Protein AF-A0A7S2LPV5-F1 (afdb_monomer_lite)

Organism: NCBI:txid267567

Sequence (166 aa):
QSAIDSLPSLLTTPEGIFQAAAIALFASGSLLISWLNSPDDYSQTPYEPGPNTYDPTAADEFYASRPFMVLKRILRLASLTAVFNTGLIFDWLILGKLFRDEEYTALRRNEPQRAKESLILCQQLGPTFIKLGQALSIRTDLLPEIYALQLRALQDAVPPFDSTEA

InterPro domains:
  IPR050154 UbiB protein kinase [PTHR10566] (49-166)

Secondary structure (DSSP, 8-state):
-TTTTTHHHHTTSHHHHHHHHHHHHHHHHHHHHHHHHSPP--SS-SS-SSTT---HHHHHHHHHT-HHHHHHHHHHHHHHHHHHHHHHHIIIIIIIITTT-TT-HHHHHHHHHHHHHHHHHHHHH-HHHHHHHHHHTT-TTTS-HHHHHHHHTTTS--PPPPGGG-

Structure (mmCIF, N/CA/C/O backbone):
data_AF-A0A7S2LPV5-F1
#
_entry.id   AF-A0A7S2LPV5-F1
#
loop_
_atom_site.group_PDB
_atom_site.id
_atom_site.type_symbol
_atom_site.label_atom_id
_atom_site.label_alt_id
_atom_site.label_comp_id
_atom_site.label_asym_id
_atom_site.label_entity_id
_atom_site.label_seq_id
_atom_site.pdbx_PDB_ins_code
_atom_site.Cartn_x
_atom_site.Cartn_y
_atom_site.Cartn_z
_atom_site.occupancy
_atom_site.B_iso_or_equiv
_atom_site.auth_seq_id
_atom_site.auth_comp_id
_atom_site.auth_asym_id
_atom_site.auth_atom_id
_atom_site.pdbx_PDB_model_num
ATOM 1 N N . GLN A 1 1 ? 23.074 8.717 30.639 1.00 53.19 1 GLN A N 1
ATOM 2 C CA . GLN A 1 1 ? 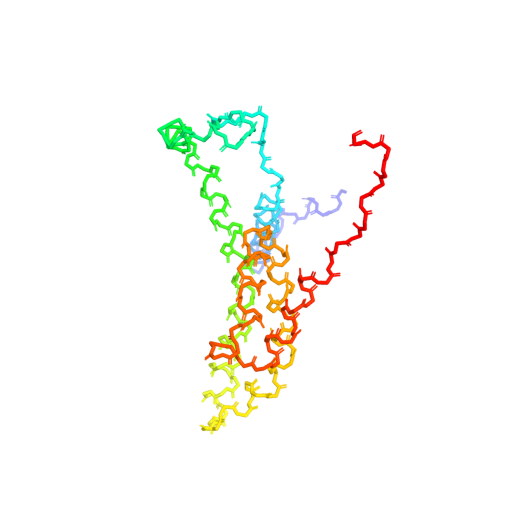23.460 7.849 31.770 1.00 53.19 1 GLN A CA 1
ATOM 3 C C . GLN A 1 1 ? 22.275 7.372 32.619 1.00 53.19 1 GLN A C 1
ATOM 5 O O . GLN A 1 1 ? 22.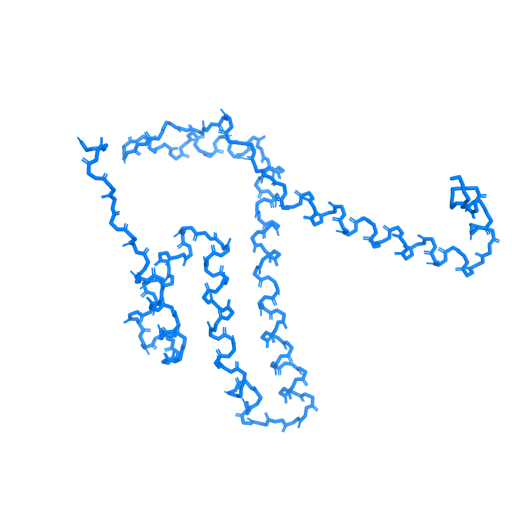149 6.173 32.788 1.00 53.19 1 GLN A O 1
ATOM 10 N N . SER A 1 2 ? 21.355 8.234 33.079 1.00 60.66 2 SER A N 1
ATOM 11 C CA . SER A 1 2 ? 20.341 7.863 34.096 1.00 60.66 2 SER A CA 1
ATOM 12 C C . SER A 1 2 ? 19.280 6.817 33.707 1.00 60.66 2 SER A C 1
ATOM 14 O O . SER A 1 2 ? 18.743 6.166 34.594 1.00 60.66 2 SER A O 1
ATOM 16 N N . ALA A 1 3 ? 18.955 6.646 32.420 1.00 55.78 3 ALA A N 1
ATOM 17 C CA . ALA A 1 3 ? 17.905 5.713 31.984 1.00 55.78 3 ALA A CA 1
ATOM 18 C C . ALA A 1 3 ? 18.382 4.257 31.815 1.00 55.78 3 ALA A C 1
ATOM 20 O O . ALA A 1 3 ? 17.566 3.344 31.806 1.00 55.78 3 ALA A O 1
ATOM 21 N N . ILE A 1 4 ? 19.692 4.038 31.652 1.00 61.31 4 ILE A N 1
ATOM 22 C CA . ILE A 1 4 ? 20.274 2.697 31.465 1.00 61.31 4 ILE A CA 1
ATOM 23 C C . ILE A 1 4 ? 20.592 2.071 32.832 1.00 61.31 4 ILE A C 1
ATOM 25 O O . ILE A 1 4 ? 20.373 0.879 33.028 1.00 61.31 4 ILE A O 1
ATOM 29 N N . ASP A 1 5 ? 21.000 2.892 33.804 1.00 65.31 5 ASP A N 1
ATOM 30 C CA . ASP A 1 5 ? 21.319 2.458 35.172 1.00 65.31 5 ASP A CA 1
ATOM 31 C C . ASP A 1 5 ? 20.078 2.050 35.997 1.00 65.31 5 ASP A C 1
ATOM 33 O O . ASP A 1 5 ? 20.211 1.376 37.016 1.00 65.31 5 ASP A O 1
ATOM 37 N N . SER A 1 6 ? 18.863 2.412 35.562 1.00 61.97 6 SER A N 1
ATOM 38 C CA . SER A 1 6 ? 17.587 2.045 36.205 1.00 61.97 6 SER A CA 1
ATOM 39 C C . SER A 1 6 ? 16.912 0.796 35.617 1.00 61.97 6 SER A C 1
ATOM 41 O O . SER A 1 6 ? 15.922 0.311 36.162 1.00 61.97 6 SER A O 1
ATOM 43 N N . LEU A 1 7 ? 17.443 0.224 34.531 1.00 63.56 7 LEU A N 1
ATOM 44 C CA . LEU A 1 7 ? 16.939 -1.029 33.950 1.00 63.56 7 LEU A CA 1
ATOM 45 C C . LEU A 1 7 ? 17.016 -2.241 34.906 1.00 63.56 7 LEU A C 1
ATOM 47 O O . LEU A 1 7 ? 16.072 -3.034 34.915 1.00 63.56 7 LEU A O 1
ATOM 51 N N . PRO A 1 8 ? 18.066 -2.407 35.742 1.00 67.06 8 PRO A N 1
ATOM 52 C CA . PRO A 1 8 ? 18.155 -3.541 36.662 1.00 67.06 8 PRO A CA 1
ATOM 53 C C . PRO A 1 8 ? 17.086 -3.516 37.761 1.00 67.06 8 PRO A C 1
ATOM 55 O O . PRO A 1 8 ? 16.647 -4.576 38.195 1.00 67.06 8 PRO A O 1
ATOM 58 N N . SER A 1 9 ? 16.640 -2.333 38.204 1.00 67.25 9 SER A N 1
ATOM 59 C CA . SER A 1 9 ? 15.607 -2.191 39.243 1.00 67.25 9 SER A CA 1
ATOM 60 C C . SER A 1 9 ? 14.175 -2.315 38.707 1.00 67.25 9 SER A C 1
ATOM 62 O O . SER A 1 9 ? 13.259 -2.605 39.473 1.00 67.25 9 SER A O 1
ATOM 64 N N . LEU A 1 10 ? 13.968 -2.156 37.396 1.00 65.00 10 LEU A N 1
ATOM 65 C CA . LEU A 1 10 ? 12.692 -2.448 36.733 1.00 65.00 10 LEU A CA 1
ATOM 66 C C . LEU A 1 10 ? 12.393 -3.954 36.716 1.00 65.00 10 LEU A C 1
ATOM 68 O O . LEU A 1 10 ? 11.254 -4.360 36.902 1.00 65.00 10 LEU A O 1
ATOM 72 N N . LEU A 1 11 ? 13.408 -4.803 36.553 1.00 74.56 11 LEU A N 1
ATOM 73 C CA . LEU A 1 11 ? 13.221 -6.255 36.430 1.00 74.56 11 LEU A CA 1
ATOM 74 C C . LEU A 1 11 ? 13.028 -6.982 37.772 1.00 74.56 11 LEU A C 1
ATOM 76 O O . LEU A 1 11 ? 12.753 -8.179 37.780 1.00 74.56 11 LEU A O 1
ATOM 80 N N . THR A 1 12 ? 13.168 -6.286 38.903 1.00 79.81 12 THR A N 1
ATOM 81 C CA . THR A 1 12 ? 13.036 -6.878 40.245 1.00 79.81 12 THR A CA 1
ATOM 82 C C . THR A 1 12 ? 11.634 -6.743 40.838 1.00 79.81 12 THR A C 1
ATOM 84 O O . THR A 1 12 ? 11.314 -7.451 41.792 1.00 79.81 12 THR A O 1
ATOM 87 N N . THR A 1 13 ? 10.781 -5.874 40.284 1.00 88.50 13 THR A N 1
ATOM 88 C CA . THR A 1 13 ? 9.393 -5.687 40.736 1.00 88.50 13 THR A CA 1
ATOM 89 C C . THR A 1 13 ? 8.405 -6.217 39.692 1.00 88.50 13 THR A C 1
ATOM 91 O O . THR A 1 13 ? 8.638 -6.036 38.497 1.00 88.50 13 THR A O 1
ATOM 94 N N . PRO A 1 14 ? 7.276 -6.837 40.093 1.00 81.69 14 PRO A N 1
ATOM 95 C CA . PRO A 1 14 ? 6.273 -7.315 39.140 1.00 81.69 14 PRO A CA 1
ATOM 96 C C . PRO A 1 14 ? 5.766 -6.217 38.193 1.00 81.69 14 PRO A C 1
ATOM 98 O O . PRO A 1 14 ? 5.670 -6.445 36.991 1.00 81.69 14 PRO A O 1
ATOM 101 N N . GLU A 1 15 ? 5.508 -5.008 38.705 1.00 84.44 15 GLU A N 1
ATOM 102 C CA . GLU A 1 15 ? 5.074 -3.860 37.891 1.00 84.44 15 GLU A CA 1
ATOM 103 C C . GLU A 1 15 ? 6.154 -3.394 36.906 1.00 84.44 15 GLU A C 1
ATOM 105 O O . GLU A 1 15 ? 5.849 -3.092 35.750 1.00 84.44 15 GLU A O 1
ATOM 110 N N . GLY A 1 16 ? 7.422 -3.383 37.322 1.00 84.69 16 GLY A N 1
ATOM 111 C CA . GLY A 1 16 ? 8.527 -3.004 36.449 1.00 84.69 16 GLY A CA 1
ATOM 112 C C . GLY A 1 16 ? 8.804 -4.025 35.340 1.00 84.69 16 GLY A C 1
ATOM 113 O O . GLY A 1 16 ? 9.150 -3.629 34.227 1.00 84.69 16 GLY A O 1
ATOM 114 N N . ILE A 1 17 ? 8.554 -5.319 35.581 1.00 84.25 17 ILE A N 1
ATOM 115 C CA . ILE A 1 17 ? 8.608 -6.359 34.540 1.00 84.25 17 ILE A CA 1
ATOM 116 C C . ILE A 1 17 ? 7.541 -6.096 33.468 1.00 84.25 17 ILE A C 1
ATOM 118 O O . ILE A 1 17 ? 7.848 -6.161 32.277 1.00 84.25 17 ILE A O 1
ATOM 122 N N . PHE A 1 18 ? 6.309 -5.743 33.860 1.00 87.50 18 PHE A N 1
ATOM 123 C CA . PHE A 1 18 ? 5.258 -5.383 32.900 1.00 87.50 18 PHE A CA 1
ATOM 124 C C . PHE A 1 18 ? 5.621 -4.139 32.081 1.00 87.50 18 PHE A C 1
ATOM 126 O O . PHE A 1 18 ? 5.417 -4.123 30.867 1.00 87.50 18 PHE A O 1
ATOM 133 N N . GLN A 1 19 ? 6.196 -3.114 32.713 1.00 84.38 19 GLN A N 1
ATOM 134 C CA . GLN A 1 19 ? 6.646 -1.906 32.014 1.00 84.38 19 GLN A CA 1
ATOM 135 C C . GLN A 1 19 ? 7.790 -2.202 31.038 1.00 84.38 19 GLN A C 1
ATOM 137 O O . GLN A 1 19 ? 7.744 -1.766 29.888 1.00 84.38 19 GLN A O 1
ATOM 142 N N . ALA A 1 20 ? 8.784 -2.987 31.457 1.00 86.06 20 ALA A N 1
ATOM 143 C CA . ALA A 1 20 ? 9.882 -3.409 30.594 1.00 86.06 20 ALA A CA 1
ATOM 144 C C . ALA A 1 20 ? 9.376 -4.231 29.397 1.00 86.06 20 ALA A C 1
ATOM 146 O O . ALA A 1 20 ? 9.802 -3.995 28.266 1.00 86.06 20 ALA A O 1
ATOM 147 N N . ALA A 1 21 ? 8.417 -5.137 29.618 1.00 86.75 21 ALA A N 1
ATOM 148 C CA . ALA A 1 21 ? 7.775 -5.901 28.552 1.00 86.75 21 ALA A CA 1
ATOM 149 C C . ALA A 1 21 ? 7.011 -4.996 27.570 1.00 86.75 21 ALA A C 1
ATOM 151 O O . ALA A 1 21 ? 7.145 -5.160 26.358 1.00 86.75 21 ALA A O 1
ATOM 152 N N . ALA A 1 22 ? 6.263 -4.004 28.067 1.00 86.69 22 ALA A N 1
ATOM 153 C CA . ALA A 1 22 ? 5.549 -3.043 27.227 1.00 86.69 22 ALA A CA 1
ATOM 154 C C . ALA A 1 22 ? 6.506 -2.187 26.377 1.00 86.69 22 ALA A C 1
ATOM 156 O O . ALA A 1 22 ? 6.280 -2.008 25.180 1.00 86.69 22 ALA A O 1
ATOM 157 N N . ILE A 1 23 ? 7.607 -1.709 26.968 1.00 88.50 23 ILE A N 1
ATOM 158 C CA . ILE A 1 23 ? 8.645 -0.946 26.259 1.00 88.50 23 ILE A CA 1
ATOM 159 C C . ILE A 1 23 ? 9.313 -1.813 25.189 1.00 88.50 23 ILE A C 1
ATOM 161 O O . ILE A 1 23 ? 9.461 -1.371 24.050 1.00 88.50 23 ILE A O 1
ATOM 165 N N . ALA A 1 24 ? 9.683 -3.051 25.524 1.00 88.50 24 ALA A N 1
ATOM 166 C CA . ALA A 1 24 ? 10.290 -3.981 24.577 1.00 88.50 24 ALA A CA 1
ATOM 167 C C . ALA A 1 24 ? 9.347 -4.298 23.406 1.00 88.50 24 ALA A C 1
ATOM 169 O O . ALA A 1 24 ? 9.780 -4.335 22.253 1.00 88.50 24 ALA A O 1
ATOM 170 N N . LEU A 1 25 ? 8.050 -4.464 23.673 1.00 90.50 25 LEU A N 1
ATOM 171 C CA . LEU A 1 25 ? 7.034 -4.689 22.646 1.00 90.50 25 LEU A CA 1
ATOM 172 C C . LEU A 1 25 ? 6.871 -3.469 21.728 1.00 90.50 25 LEU A C 1
ATOM 174 O O . LEU A 1 25 ? 6.843 -3.609 20.507 1.00 90.50 25 LEU A O 1
ATOM 178 N N . PHE A 1 26 ? 6.841 -2.261 22.292 1.00 89.12 26 PHE A N 1
ATOM 179 C CA . PHE A 1 26 ? 6.759 -1.033 21.501 1.00 89.12 26 PHE A CA 1
ATOM 180 C C . PHE A 1 26 ? 8.018 -0.806 20.648 1.00 89.12 26 PHE A C 1
ATOM 182 O O . PHE A 1 26 ? 7.925 -0.514 19.454 1.00 89.12 26 PHE A O 1
ATOM 189 N N . ALA A 1 27 ? 9.203 -0.989 21.235 1.00 89.31 27 ALA A N 1
ATOM 190 C CA . ALA A 1 27 ? 10.477 -0.835 20.540 1.00 89.31 27 ALA A CA 1
ATOM 191 C C . ALA A 1 27 ? 10.644 -1.873 19.420 1.00 89.31 27 ALA A C 1
ATOM 193 O O . ALA A 1 27 ? 10.997 -1.512 18.298 1.00 89.31 27 ALA A O 1
ATOM 194 N N . SER A 1 28 ? 10.336 -3.144 19.692 1.00 88.69 28 SER A N 1
ATOM 195 C CA . SER A 1 28 ? 10.379 -4.207 18.679 1.00 88.69 28 SER A CA 1
ATOM 196 C C . SER A 1 28 ? 9.370 -3.973 17.552 1.00 88.69 28 SER A C 1
ATOM 198 O O . SER A 1 28 ? 9.722 -4.158 16.388 1.00 88.69 28 SER A O 1
ATOM 200 N N . GLY A 1 29 ? 8.168 -3.474 17.857 1.00 87.62 29 GLY A N 1
ATOM 201 C CA . GLY A 1 29 ? 7.188 -3.065 16.849 1.00 87.62 29 GLY A CA 1
ATOM 202 C C . GLY A 1 29 ? 7.690 -1.928 15.952 1.00 87.62 29 GLY A C 1
ATOM 203 O O . GLY A 1 29 ? 7.607 -2.023 14.729 1.00 87.62 29 GLY A O 1
ATOM 204 N N . SER A 1 30 ? 8.275 -0.880 16.541 1.00 85.62 30 SER A N 1
ATOM 205 C CA . SER A 1 30 ? 8.854 0.247 15.794 1.00 85.62 30 SER A CA 1
ATOM 206 C C . SER A 1 30 ? 10.011 -0.192 14.886 1.00 85.62 30 SER A C 1
ATOM 208 O O . SER A 1 30 ? 10.067 0.180 13.712 1.00 85.62 30 SER A O 1
ATOM 210 N N . LEU A 1 31 ? 10.894 -1.063 15.388 1.00 91.50 31 LEU A N 1
ATOM 211 C CA . LEU A 1 31 ? 11.985 -1.644 14.604 1.00 91.50 31 LEU A CA 1
ATOM 212 C C . LEU A 1 31 ? 11.470 -2.518 13.458 1.00 91.50 31 LEU A C 1
ATOM 214 O O . LEU A 1 31 ? 11.986 -2.420 12.347 1.00 91.50 31 LEU A O 1
ATOM 218 N N . LEU A 1 32 ? 10.436 -3.328 13.695 1.00 89.25 32 LEU A N 1
ATOM 219 C CA . LEU A 1 32 ? 9.815 -4.149 12.658 1.00 89.25 32 LEU A CA 1
ATOM 220 C C . LEU A 1 32 ? 9.211 -3.282 11.547 1.00 89.25 32 LEU A C 1
ATOM 222 O O . LEU A 1 32 ? 9.437 -3.553 10.370 1.00 89.25 32 LEU A O 1
ATOM 226 N N . ILE A 1 33 ? 8.482 -2.221 11.903 1.00 86.69 33 ILE A N 1
ATOM 227 C CA . ILE A 1 33 ? 7.913 -1.272 10.934 1.00 86.69 33 ILE A CA 1
ATOM 228 C C . ILE A 1 33 ? 9.030 -0.584 10.140 1.00 86.69 33 ILE A C 1
ATOM 230 O O . ILE A 1 33 ? 8.939 -0.468 8.918 1.00 86.69 33 ILE A O 1
ATOM 234 N N . SER A 1 34 ? 10.100 -0.158 10.815 1.00 88.25 34 SER A N 1
ATOM 235 C CA . SER A 1 34 ? 11.268 0.449 10.169 1.00 88.25 34 SER A CA 1
ATOM 236 C C . SER A 1 34 ? 11.940 -0.516 9.184 1.00 88.25 34 SER A C 1
ATOM 238 O O . SER A 1 34 ? 12.207 -0.164 8.033 1.00 88.25 34 SER A O 1
ATOM 240 N N . TRP A 1 35 ? 12.123 -1.776 9.584 1.00 90.19 35 TRP A N 1
ATOM 241 C CA . TRP A 1 35 ? 12.664 -2.827 8.726 1.00 90.19 35 TRP A CA 1
ATOM 242 C C . TRP A 1 35 ? 11.764 -3.112 7.513 1.00 90.19 35 TRP A C 1
ATOM 244 O O . TRP A 1 35 ? 12.256 -3.172 6.387 1.00 90.19 35 TRP A O 1
ATOM 254 N N . LEU A 1 36 ? 10.443 -3.210 7.702 1.00 89.25 36 LEU A N 1
ATOM 255 C CA . LEU A 1 36 ? 9.482 -3.409 6.608 1.00 89.25 36 LEU A CA 1
ATOM 256 C C . LEU A 1 36 ? 9.503 -2.260 5.590 1.00 89.25 36 LEU A C 1
ATOM 258 O O . LEU A 1 36 ? 9.360 -2.499 4.391 1.00 89.25 36 LEU A O 1
ATOM 262 N N . ASN A 1 37 ? 9.707 -1.028 6.057 1.00 86.50 37 ASN A N 1
ATOM 263 C CA . ASN A 1 37 ? 9.756 0.167 5.213 1.00 86.50 37 ASN A CA 1
ATOM 264 C C . ASN A 1 37 ? 11.139 0.455 4.617 1.00 86.50 37 ASN A C 1
ATOM 266 O O . ASN A 1 37 ? 11.260 1.334 3.763 1.00 86.50 37 ASN A O 1
ATOM 270 N N . SER A 1 38 ? 12.170 -0.284 5.029 1.00 87.62 38 SER A N 1
ATOM 271 C CA . SER A 1 38 ? 13.519 -0.122 4.493 1.00 87.62 38 SER A CA 1
ATOM 272 C C . SER A 1 38 ? 13.538 -0.418 2.983 1.00 87.62 38 SER A C 1
ATOM 274 O O . SER A 1 38 ? 12.845 -1.351 2.554 1.00 87.62 38 SER A O 1
ATOM 276 N N . PRO A 1 39 ? 14.313 0.324 2.166 1.00 84.38 39 PRO A N 1
ATOM 277 C CA . PRO A 1 39 ? 14.432 0.069 0.731 1.00 84.38 39 PRO A CA 1
ATOM 278 C C . PRO A 1 39 ? 14.809 -1.387 0.442 1.00 84.38 39 PRO A C 1
ATOM 280 O O . PRO A 1 39 ? 15.521 -2.023 1.222 1.00 84.38 39 PRO A O 1
ATOM 283 N N . ASP A 1 40 ? 14.291 -1.927 -0.657 1.00 81.94 40 ASP A N 1
ATOM 284 C CA . ASP A 1 40 ? 14.720 -3.234 -1.148 1.00 81.94 40 ASP A CA 1
ATOM 285 C C . ASP A 1 40 ? 15.995 -3.042 -1.986 1.00 81.94 40 ASP A C 1
ATOM 287 O O . ASP A 1 40 ? 16.150 -2.018 -2.654 1.00 81.94 40 ASP A O 1
ATOM 291 N N . ASP A 1 41 ? 16.919 -3.998 -1.917 1.00 80.94 41 ASP A N 1
ATOM 292 C CA . ASP A 1 41 ? 18.150 -3.970 -2.707 1.00 80.94 41 ASP A CA 1
ATOM 293 C C . ASP A 1 41 ? 17.856 -4.438 -4.139 1.00 80.94 41 ASP A C 1
ATOM 295 O O . ASP A 1 41 ? 17.551 -5.610 -4.367 1.00 80.94 41 ASP A O 1
ATOM 299 N N . TYR A 1 42 ? 17.933 -3.503 -5.088 1.00 72.38 42 TYR A N 1
ATOM 300 C CA . TYR A 1 42 ? 17.757 -3.745 -6.523 1.00 72.38 42 TYR A CA 1
ATOM 301 C C . TYR A 1 42 ? 19.092 -3.743 -7.287 1.00 72.38 42 TYR A C 1
ATOM 303 O O . TYR A 1 42 ? 19.094 -3.604 -8.506 1.00 72.38 42 TYR A O 1
ATOM 311 N N . SER A 1 43 ? 20.234 -3.882 -6.599 1.00 82.44 43 SER A N 1
ATOM 312 C CA . SER A 1 43 ? 21.555 -3.977 -7.248 1.00 82.44 43 SER A CA 1
ATOM 313 C C . SER A 1 43 ? 21.686 -5.191 -8.168 1.00 82.44 43 SER A C 1
ATOM 315 O O . SER A 1 43 ? 22.473 -5.177 -9.111 1.00 82.44 43 SER A O 1
ATOM 317 N N . GLN A 1 44 ? 20.905 -6.236 -7.901 1.00 84.25 44 GLN A N 1
ATOM 318 C CA . GLN A 1 44 ? 20.793 -7.419 -8.739 1.00 84.25 44 GLN A CA 1
ATOM 319 C C . GLN A 1 44 ? 19.346 -7.554 -9.197 1.00 84.25 44 GLN A C 1
ATOM 321 O O . GLN A 1 44 ? 18.431 -7.556 -8.372 1.00 84.25 44 GLN A O 1
ATOM 326 N N . THR A 1 45 ? 19.144 -7.711 -10.498 1.00 88.12 45 THR A N 1
ATOM 327 C CA . THR A 1 45 ? 17.834 -7.935 -11.111 1.00 88.12 45 THR A CA 1
ATOM 328 C C . THR A 1 45 ? 17.838 -9.267 -11.863 1.00 88.12 45 THR A C 1
ATOM 330 O O . THR A 1 45 ? 18.889 -9.703 -12.332 1.00 88.12 45 THR A O 1
ATOM 333 N N . PRO A 1 46 ? 16.684 -9.949 -11.962 1.00 89.25 46 PRO A N 1
ATOM 334 C CA . PRO A 1 46 ? 16.590 -11.239 -12.649 1.00 89.25 46 PRO A CA 1
ATOM 335 C C . PRO A 1 46 ? 16.804 -11.142 -14.166 1.00 89.25 46 PRO A C 1
ATOM 337 O O . PRO A 1 46 ? 17.157 -12.131 -14.798 1.00 89.25 46 PRO A O 1
ATOM 340 N N . TYR A 1 47 ? 16.570 -9.969 -14.753 1.00 89.00 47 TYR A N 1
ATOM 341 C CA . TYR A 1 47 ? 16.730 -9.699 -16.176 1.00 89.00 47 TYR A CA 1
ATOM 342 C C . TYR A 1 47 ? 16.976 -8.201 -16.414 1.00 89.00 47 TYR A C 1
ATOM 344 O O . TYR A 1 47 ? 16.683 -7.361 -15.555 1.00 89.00 47 TYR A O 1
ATOM 352 N N . GLU A 1 48 ? 17.519 -7.870 -17.585 1.00 87.12 48 GLU A N 1
ATOM 353 C CA . GLU A 1 48 ? 17.801 -6.493 -18.006 1.00 87.12 48 GLU A CA 1
ATOM 354 C C . GLU A 1 48 ? 16.510 -5.683 -18.241 1.00 87.12 48 GLU A C 1
ATOM 356 O O . GLU A 1 48 ? 15.502 -6.244 -18.680 1.00 87.12 48 GLU A O 1
ATOM 361 N N . PRO A 1 49 ? 16.493 -4.360 -18.005 1.00 85.62 49 PRO A N 1
ATOM 362 C CA . PRO A 1 49 ? 15.342 -3.522 -18.333 1.00 85.62 49 PRO A CA 1
ATOM 363 C C . PRO A 1 49 ? 15.083 -3.491 -19.848 1.00 85.62 49 PRO A C 1
ATOM 365 O O . PRO A 1 49 ? 15.971 -3.170 -20.634 1.00 85.62 49 PRO A O 1
ATOM 368 N N . GLY A 1 50 ? 13.853 -3.781 -20.277 1.00 85.62 50 GLY A N 1
ATOM 369 C CA . GLY A 1 50 ? 13.500 -3.743 -21.696 1.00 85.62 50 GLY A CA 1
ATOM 370 C C . GLY A 1 50 ? 12.122 -4.334 -22.014 1.00 85.62 50 GLY A C 1
ATOM 371 O O . GLY A 1 50 ? 11.542 -5.051 -21.200 1.00 85.62 50 GLY A O 1
ATOM 372 N N . PRO A 1 51 ? 11.567 -4.036 -23.203 1.00 85.06 51 PRO A N 1
ATOM 373 C CA . PRO A 1 51 ? 10.250 -4.531 -23.609 1.00 85.06 51 PRO A CA 1
ATOM 374 C C . PRO A 1 51 ? 10.236 -6.039 -23.907 1.00 85.06 51 PRO A C 1
ATOM 376 O O . PRO A 1 51 ? 9.196 -6.670 -23.767 1.00 85.06 51 PRO A O 1
ATOM 379 N N . ASN A 1 52 ? 11.382 -6.612 -24.293 1.00 86.69 52 ASN A N 1
ATOM 380 C CA . ASN A 1 52 ? 11.515 -8.013 -24.718 1.00 86.69 52 ASN A CA 1
ATOM 381 C C . ASN A 1 52 ? 12.550 -8.796 -23.894 1.00 86.69 52 ASN A C 1
ATOM 383 O O . ASN A 1 52 ? 13.035 -9.834 -24.331 1.00 86.69 52 ASN A O 1
ATOM 387 N N . THR A 1 53 ? 12.935 -8.276 -22.732 1.00 88.81 53 THR A N 1
ATOM 388 C CA . THR A 1 53 ? 13.960 -8.869 -21.860 1.00 88.81 53 THR A CA 1
ATOM 389 C C . THR A 1 53 ? 13.365 -9.666 -20.703 1.00 88.81 53 THR A C 1
ATOM 391 O O . THR A 1 53 ? 14.109 -10.244 -19.920 1.00 88.81 53 THR A O 1
ATOM 394 N N . TYR A 1 54 ? 12.035 -9.711 -20.581 1.00 88.06 54 TYR A N 1
ATOM 395 C CA . TYR A 1 54 ? 11.364 -10.501 -19.555 1.00 88.06 54 TYR A CA 1
ATOM 396 C C . TYR A 1 54 ? 11.575 -12.001 -19.794 1.00 88.06 54 TYR A C 1
ATOM 398 O O . TYR A 1 54 ? 11.105 -12.541 -20.796 1.00 88.06 54 TYR A O 1
ATOM 406 N N . ASP A 1 55 ? 12.224 -12.665 -18.839 1.00 92.56 55 ASP A N 1
ATOM 407 C CA . ASP A 1 55 ? 12.338 -14.122 -18.780 1.00 92.56 55 ASP A CA 1
ATOM 408 C C . ASP A 1 55 ? 11.655 -14.643 -17.500 1.00 92.56 55 ASP A C 1
ATOM 410 O O . ASP A 1 55 ? 12.122 -14.354 -16.390 1.00 92.56 55 ASP A O 1
ATOM 414 N N . PRO A 1 56 ? 10.546 -15.400 -17.620 1.00 92.56 56 PRO A N 1
ATOM 415 C CA . PRO A 1 56 ? 9.844 -15.939 -16.462 1.00 92.56 56 PRO A CA 1
ATOM 416 C C . PRO A 1 56 ? 10.679 -16.964 -15.684 1.00 92.56 56 PRO A C 1
ATOM 418 O O . PRO A 1 56 ? 10.533 -17.047 -14.467 1.00 92.56 56 PRO A O 1
ATOM 421 N N . THR A 1 57 ? 11.560 -17.716 -16.353 1.00 94.06 57 THR A N 1
ATOM 422 C CA . THR A 1 57 ? 12.373 -18.767 -15.717 1.00 94.06 57 THR A CA 1
ATOM 423 C C . THR A 1 57 ? 13.447 -18.137 -14.837 1.00 94.06 57 THR A C 1
ATOM 425 O O . THR A 1 57 ? 13.562 -18.470 -13.660 1.00 94.06 57 THR A O 1
ATOM 428 N N . ALA A 1 58 ? 14.165 -17.146 -15.374 1.00 91.56 58 ALA A N 1
ATOM 429 C CA . ALA A 1 58 ? 15.164 -16.391 -14.622 1.00 91.56 58 ALA A CA 1
ATOM 430 C C . ALA A 1 58 ? 14.552 -15.648 -13.421 1.00 91.56 58 ALA A C 1
ATOM 432 O O . ALA A 1 58 ? 15.153 -15.588 -12.347 1.00 91.56 58 ALA A O 1
ATOM 433 N N . ALA A 1 59 ? 13.338 -15.101 -13.573 1.00 91.12 59 ALA A N 1
ATOM 434 C CA . ALA A 1 59 ? 12.620 -14.464 -12.473 1.00 91.12 59 ALA A CA 1
ATOM 435 C C . ALA A 1 59 ? 12.273 -15.457 -11.353 1.00 91.12 59 ALA A C 1
ATOM 437 O O . ALA A 1 59 ? 12.487 -15.147 -10.179 1.00 91.12 59 ALA A O 1
ATOM 438 N N . ASP A 1 60 ? 11.761 -16.638 -11.704 1.00 93.44 60 ASP A N 1
ATOM 439 C CA . ASP A 1 60 ? 11.385 -17.661 -10.727 1.00 93.44 60 ASP A CA 1
ATOM 440 C C . ASP A 1 60 ? 12.604 -18.168 -9.946 1.00 93.44 60 ASP A C 1
ATOM 442 O O . ASP A 1 60 ? 12.608 -18.128 -8.717 1.00 93.44 60 ASP A O 1
ATOM 446 N N . GLU A 1 61 ? 13.695 -18.518 -10.634 1.00 93.75 61 GLU A N 1
ATOM 447 C CA . GLU A 1 61 ? 14.947 -18.950 -9.994 1.00 93.75 61 GLU A CA 1
ATOM 448 C C . GLU A 1 61 ? 15.509 -17.883 -9.039 1.00 93.75 61 GLU A C 1
ATOM 450 O O . GLU A 1 61 ? 15.906 -18.170 -7.900 1.00 93.75 61 GLU A O 1
ATOM 455 N N . PHE A 1 62 ? 15.492 -16.619 -9.469 1.00 92.81 62 PHE A N 1
ATOM 456 C CA . PHE A 1 62 ? 15.967 -15.494 -8.674 1.00 92.81 62 PHE A CA 1
ATOM 457 C C . PHE A 1 62 ? 15.154 -15.307 -7.388 1.00 92.81 62 PHE A C 1
ATOM 459 O O . PHE A 1 62 ? 15.736 -15.192 -6.305 1.00 92.81 62 PHE A O 1
ATOM 466 N N . TYR A 1 63 ? 13.820 -15.291 -7.474 1.00 91.31 63 TYR A N 1
ATOM 467 C CA . TYR A 1 63 ? 12.964 -15.072 -6.306 1.00 9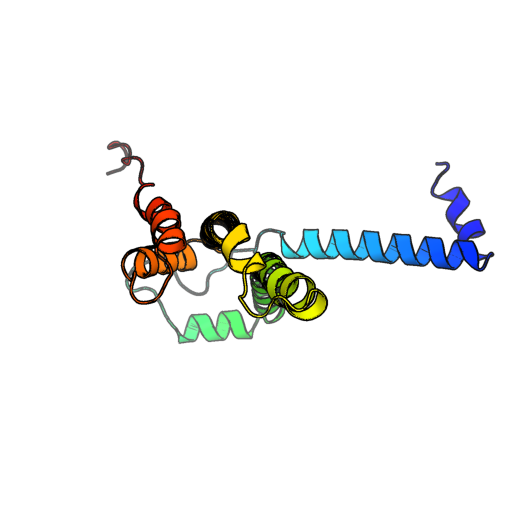1.31 63 TYR A CA 1
ATOM 468 C C . TYR A 1 63 ? 12.850 -16.313 -5.411 1.00 91.31 63 TYR A C 1
ATOM 470 O O . TYR A 1 63 ? 12.804 -16.163 -4.186 1.00 91.31 63 TYR A O 1
ATOM 478 N N . ALA A 1 64 ? 12.895 -17.522 -5.978 1.00 92.19 64 ALA A N 1
ATOM 479 C CA . ALA A 1 64 ? 12.911 -18.775 -5.224 1.00 92.19 64 ALA A CA 1
ATOM 480 C C . ALA A 1 64 ? 14.150 -18.886 -4.323 1.00 92.19 64 ALA A C 1
ATOM 482 O O . ALA A 1 64 ? 14.058 -19.359 -3.189 1.00 92.19 64 ALA A O 1
ATOM 483 N N . SER A 1 65 ? 15.299 -18.371 -4.775 1.00 92.12 65 SER A N 1
ATOM 484 C CA . SER A 1 65 ? 16.522 -18.327 -3.964 1.00 92.12 65 SER A CA 1
ATOM 485 C C . SER A 1 65 ? 16.482 -17.297 -2.818 1.00 92.12 65 SER A C 1
ATOM 487 O O . SER A 1 65 ? 17.342 -17.323 -1.935 1.00 92.12 65 SER A O 1
ATOM 489 N N . ARG A 1 66 ? 15.490 -16.388 -2.792 1.00 91.69 66 ARG A N 1
ATOM 490 C CA . ARG A 1 66 ? 15.424 -15.229 -1.872 1.00 91.69 66 ARG A CA 1
ATOM 491 C C . ARG A 1 66 ? 14.076 -15.119 -1.143 1.00 91.69 66 ARG A C 1
ATOM 493 O O . ARG A 1 66 ? 13.437 -14.061 -1.181 1.00 91.69 66 ARG A O 1
ATOM 500 N N . PRO A 1 67 ? 13.651 -16.148 -0.388 1.00 90.88 67 PRO A N 1
ATOM 501 C CA . PRO A 1 67 ? 12.325 -16.181 0.232 1.00 90.88 67 PRO A CA 1
ATOM 502 C C . PRO A 1 67 ? 12.083 -15.026 1.214 1.00 90.88 67 PRO A C 1
ATOM 504 O O . PRO A 1 67 ? 10.973 -14.506 1.293 1.00 90.88 67 PRO A O 1
ATOM 507 N N . PHE A 1 68 ? 13.113 -14.560 1.929 1.00 90.88 68 PHE A N 1
ATOM 508 C CA . PHE A 1 68 ? 12.975 -13.441 2.869 1.00 90.88 68 PHE A CA 1
ATOM 509 C C . PHE A 1 68 ? 12.712 -12.097 2.182 1.00 90.88 68 PHE A C 1
ATOM 511 O O . PHE A 1 68 ? 11.982 -11.272 2.728 1.00 90.88 68 PHE A O 1
ATOM 518 N N . MET A 1 69 ? 13.262 -11.882 0.984 1.00 89.06 69 MET A N 1
ATOM 519 C CA . MET A 1 69 ? 13.000 -10.676 0.194 1.00 89.06 69 MET A CA 1
ATOM 520 C C . MET A 1 69 ? 11.531 -10.641 -0.239 1.00 89.06 69 MET A C 1
ATOM 522 O O . MET A 1 69 ? 10.844 -9.637 -0.048 1.00 89.06 69 MET A O 1
ATOM 526 N N . VAL A 1 70 ? 11.032 -11.770 -0.750 1.00 90.94 70 VAL A N 1
ATOM 527 C CA . VAL A 1 70 ? 9.631 -11.923 -1.161 1.00 90.94 70 VAL A CA 1
ATOM 528 C C . VAL A 1 70 ? 8.697 -11.789 0.040 1.00 90.94 70 VAL A C 1
ATOM 530 O O . VAL A 1 70 ? 7.724 -11.041 -0.019 1.00 90.94 70 VAL A O 1
ATOM 533 N N . LEU A 1 71 ? 9.014 -12.435 1.163 1.00 92.88 71 LEU A N 1
ATOM 534 C CA . LEU A 1 71 ? 8.211 -12.349 2.380 1.00 92.88 71 LEU A CA 1
ATOM 535 C C . LEU A 1 71 ? 8.145 -10.917 2.918 1.00 92.88 71 LEU A C 1
ATOM 537 O O . LEU A 1 71 ? 7.057 -10.437 3.223 1.00 92.88 71 LEU A O 1
ATOM 541 N N . LYS A 1 72 ? 9.277 -10.204 2.988 1.00 91.69 72 LYS A N 1
ATOM 542 C CA . LYS A 1 72 ? 9.307 -8.783 3.366 1.00 91.69 72 LYS A CA 1
ATOM 543 C C . LYS A 1 72 ? 8.392 -7.965 2.458 1.00 91.69 72 LYS A C 1
ATOM 545 O O . LYS A 1 72 ? 7.627 -7.135 2.948 1.00 91.69 72 LYS A O 1
ATOM 550 N N . ARG A 1 73 ? 8.424 -8.226 1.146 1.00 90.56 73 ARG A N 1
ATOM 551 C CA . ARG A 1 73 ? 7.568 -7.536 0.176 1.00 90.56 73 ARG A CA 1
ATOM 552 C C . ARG A 1 73 ? 6.089 -7.818 0.417 1.00 90.56 73 ARG A C 1
ATOM 554 O O . ARG A 1 73 ? 5.298 -6.878 0.454 1.00 90.56 73 ARG A O 1
ATOM 561 N N . ILE A 1 74 ? 5.726 -9.080 0.634 1.00 92.00 74 ILE A N 1
ATOM 562 C CA . ILE A 1 74 ? 4.356 -9.483 0.965 1.00 92.00 74 ILE A CA 1
ATOM 563 C C . ILE A 1 74 ? 3.902 -8.792 2.251 1.00 92.00 74 ILE A C 1
ATOM 565 O O . ILE A 1 74 ? 2.836 -8.187 2.264 1.00 92.00 74 ILE A O 1
ATOM 569 N N . LEU A 1 75 ? 4.722 -8.811 3.304 1.00 92.69 75 LEU A N 1
ATOM 570 C CA . LEU A 1 75 ? 4.401 -8.179 4.585 1.00 92.69 75 LEU A CA 1
ATOM 571 C C . LEU A 1 75 ? 4.250 -6.659 4.464 1.00 92.69 75 LEU A C 1
ATOM 573 O O . LEU A 1 75 ? 3.347 -6.094 5.072 1.00 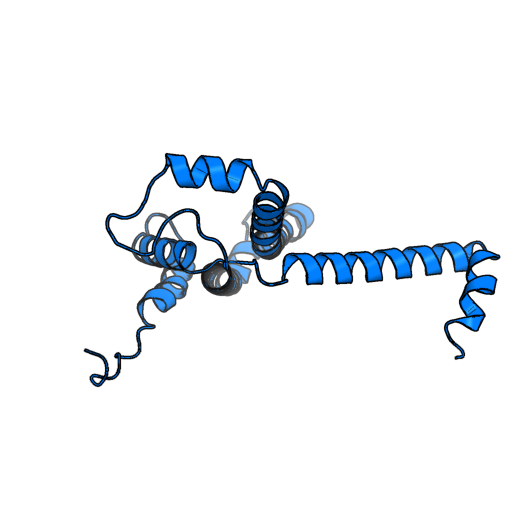92.69 75 LEU A O 1
ATOM 577 N N . ARG A 1 76 ? 5.085 -5.999 3.655 1.00 89.19 76 ARG A N 1
ATOM 578 C CA . ARG A 1 76 ? 4.985 -4.560 3.381 1.00 89.19 76 ARG A CA 1
ATOM 579 C C . ARG A 1 76 ? 3.694 -4.205 2.639 1.00 89.19 76 ARG A C 1
ATOM 581 O O . ARG A 1 76 ? 3.017 -3.252 3.008 1.00 89.19 76 ARG A O 1
ATOM 588 N N . LEU A 1 77 ? 3.336 -4.958 1.599 1.00 89.44 77 LEU A N 1
ATOM 589 C CA . LEU A 1 77 ? 2.087 -4.731 0.861 1.00 89.44 77 LEU A CA 1
ATOM 590 C C . LEU A 1 77 ? 0.862 -5.045 1.732 1.00 89.44 77 LEU A C 1
ATOM 592 O O . LEU A 1 77 ? -0.115 -4.293 1.737 1.00 89.44 77 LEU A O 1
ATOM 596 N N . ALA A 1 78 ? 0.935 -6.127 2.509 1.00 90.50 78 ALA A N 1
ATOM 597 C CA . ALA A 1 78 ? -0.106 -6.515 3.447 1.00 90.50 78 ALA A CA 1
ATOM 598 C C . ALA A 1 78 ? -0.307 -5.449 4.529 1.00 90.50 78 ALA A C 1
ATOM 600 O O . ALA A 1 78 ? -1.449 -5.099 4.806 1.00 90.50 78 ALA A O 1
ATOM 601 N N . SER A 1 79 ? 0.763 -4.881 5.098 1.00 88.38 79 SER A N 1
ATOM 602 C CA . SER A 1 79 ? 0.653 -3.857 6.142 1.00 88.38 79 SER A CA 1
ATOM 603 C C . SER A 1 79 ? 0.067 -2.544 5.618 1.00 88.38 79 SER A C 1
ATOM 605 O O . SER A 1 79 ? -0.803 -1.973 6.274 1.00 88.38 79 SER A O 1
ATOM 607 N N . LEU A 1 80 ? 0.457 -2.106 4.414 1.00 84.75 80 LEU A N 1
ATOM 608 C CA . LEU A 1 80 ? -0.134 -0.932 3.754 1.00 84.75 80 LEU A CA 1
ATOM 609 C C . LEU A 1 80 ? -1.640 -1.113 3.538 1.00 84.75 80 LEU A C 1
ATOM 611 O O . LEU A 1 80 ? -2.440 -0.232 3.849 1.00 84.75 80 LEU A O 1
ATOM 615 N N . THR A 1 81 ? -2.041 -2.293 3.068 1.00 86.88 81 THR A N 1
ATOM 616 C CA . THR A 1 81 ? -3.452 -2.598 2.810 1.00 86.88 81 THR A CA 1
ATOM 617 C C . THR A 1 81 ? -4.229 -2.823 4.115 1.00 86.88 81 THR A C 1
ATOM 619 O O . THR A 1 81 ? -5.418 -2.508 4.196 1.00 86.88 81 THR A O 1
ATOM 622 N N . ALA A 1 82 ? -3.584 -3.337 5.164 1.00 88.62 82 ALA A N 1
ATOM 623 C CA . ALA A 1 82 ? -4.209 -3.615 6.455 1.00 88.62 82 ALA A CA 1
ATOM 624 C C . ALA A 1 82 ? -4.741 -2.348 7.134 1.00 88.62 82 ALA A C 1
ATOM 626 O O . ALA A 1 82 ? -5.812 -2.405 7.734 1.00 88.62 82 ALA A O 1
ATOM 627 N N . VAL A 1 83 ? -4.060 -1.204 7.002 1.00 83.69 83 VAL A N 1
ATOM 628 C CA . VAL A 1 83 ? -4.529 0.080 7.561 1.00 83.69 83 VAL A CA 1
ATOM 629 C C . VAL A 1 83 ? -5.890 0.466 6.975 1.00 83.69 83 VAL A C 1
ATOM 631 O O . VAL A 1 83 ? -6.828 0.751 7.719 1.00 83.69 83 VAL A O 1
ATOM 634 N N . PHE A 1 84 ? -6.029 0.389 5.650 1.00 84.62 84 PHE A N 1
ATOM 635 C CA . PHE A 1 84 ? -7.287 0.671 4.957 1.00 84.62 84 PHE A CA 1
ATOM 636 C C . PHE A 1 84 ? -8.386 -0.345 5.312 1.00 84.62 84 PHE A C 1
ATOM 638 O O . PHE A 1 84 ? -9.493 0.039 5.691 1.00 84.62 84 PHE A O 1
ATOM 645 N N . ASN A 1 85 ? -8.071 -1.647 5.270 1.00 86.31 85 ASN A N 1
ATOM 646 C CA . ASN A 1 85 ? -9.031 -2.704 5.614 1.00 86.31 85 ASN A CA 1
ATOM 647 C C . ASN A 1 85 ? -9.515 -2.607 7.065 1.00 86.31 85 ASN A C 1
ATOM 649 O O . ASN A 1 85 ? -10.691 -2.835 7.331 1.00 86.31 85 ASN A O 1
ATOM 653 N N . THR A 1 86 ? -8.638 -2.235 8.000 1.00 85.00 86 THR A N 1
ATOM 654 C CA . THR A 1 86 ? -9.009 -2.059 9.411 1.00 85.00 86 THR A CA 1
ATOM 655 C C . THR A 1 86 ? -10.021 -0.929 9.567 1.00 85.00 86 THR A C 1
ATOM 657 O O . THR A 1 86 ? -10.966 -1.077 10.333 1.00 85.00 86 THR A O 1
ATOM 660 N N . GLY A 1 87 ? -9.887 0.160 8.802 1.00 80.38 87 GLY A N 1
ATOM 661 C CA . GLY A 1 87 ? -10.873 1.242 8.771 1.00 80.38 87 GLY A CA 1
ATOM 662 C C . GLY A 1 87 ? -12.251 0.780 8.290 1.00 80.38 87 GLY A C 1
ATOM 663 O O . GLY A 1 87 ? -13.257 1.082 8.926 1.00 80.38 87 GLY A O 1
ATOM 664 N N . LEU A 1 88 ? -12.297 -0.016 7.217 1.00 81.25 88 LEU A N 1
ATOM 665 C CA . LEU A 1 88 ? -13.550 -0.576 6.699 1.00 81.25 88 LEU A CA 1
ATOM 666 C C . LEU A 1 88 ? -14.186 -1.582 7.662 1.00 81.25 88 LEU A C 1
ATOM 668 O O . LEU A 1 88 ? -15.392 -1.537 7.897 1.00 81.25 88 LEU A O 1
ATOM 672 N N . ILE A 1 89 ? -13.382 -2.476 8.242 1.00 83.44 89 ILE A N 1
ATOM 673 C CA . ILE A 1 89 ? -13.852 -3.459 9.222 1.00 83.44 89 ILE A CA 1
ATOM 674 C C . ILE A 1 89 ? -14.337 -2.750 10.485 1.00 83.44 89 ILE A C 1
ATOM 676 O O . ILE A 1 89 ? -15.356 -3.150 11.031 1.00 83.44 89 ILE A O 1
ATOM 680 N N . PHE A 1 90 ? -13.663 -1.694 10.942 1.00 79.62 90 PHE A N 1
ATOM 681 C CA . PHE A 1 90 ? -14.109 -0.892 12.080 1.00 79.62 90 PHE A CA 1
ATOM 682 C C . PHE A 1 90 ? -15.462 -0.225 11.791 1.00 79.62 90 PHE A C 1
ATOM 684 O O . PHE A 1 90 ? -16.393 -0.358 12.586 1.00 79.62 90 PHE A O 1
ATOM 691 N N . ASP A 1 91 ? -15.618 0.410 10.627 1.00 73.38 91 ASP A N 1
ATOM 692 C CA . ASP A 1 91 ? -16.882 1.045 10.241 1.00 73.38 91 ASP A CA 1
ATOM 693 C C . ASP A 1 91 ? -18.022 0.015 10.087 1.00 73.38 91 ASP A C 1
ATOM 695 O O . ASP A 1 91 ? -19.155 0.253 10.506 1.00 73.38 91 ASP A O 1
ATOM 699 N N . TRP A 1 92 ? -17.729 -1.171 9.550 1.00 73.62 92 TRP A N 1
ATOM 700 C CA . TRP A 1 92 ? -18.711 -2.243 9.374 1.00 73.62 92 TRP A CA 1
ATOM 701 C C . TRP A 1 92 ? -19.066 -2.967 10.688 1.00 73.62 92 TRP A C 1
ATOM 703 O O . TRP A 1 92 ? -20.240 -3.131 11.026 1.00 73.62 92 TRP A O 1
ATOM 713 N N . LEU A 1 93 ? -18.060 -3.401 11.450 1.00 75.69 93 LEU A N 1
ATOM 714 C CA . LEU A 1 93 ? -18.210 -4.244 12.640 1.00 75.69 93 LEU A CA 1
ATOM 715 C C . LEU A 1 93 ? -18.553 -3.431 13.891 1.00 75.69 93 LEU A C 1
ATOM 717 O O . LEU A 1 93 ? -19.401 -3.849 14.675 1.00 75.69 93 LEU A O 1
ATOM 721 N N . ILE A 1 94 ? -17.885 -2.295 14.099 1.00 68.88 94 ILE A N 1
ATOM 722 C CA . ILE A 1 94 ? -17.992 -1.512 15.337 1.00 68.88 94 ILE A CA 1
AT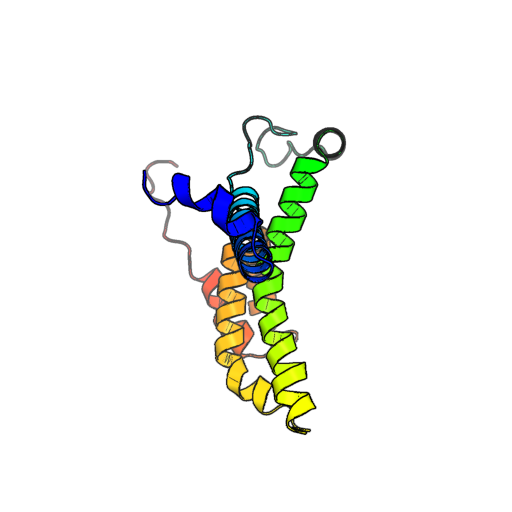OM 723 C C . ILE A 1 94 ? -19.022 -0.399 15.188 1.00 68.88 94 ILE A C 1
ATOM 725 O O . ILE A 1 94 ? -19.821 -0.223 16.097 1.00 68.88 94 ILE A O 1
ATOM 729 N N . LEU A 1 95 ? -19.078 0.318 14.063 1.00 65.31 95 LEU A N 1
ATOM 730 C CA . LEU A 1 95 ? -20.130 1.324 13.870 1.00 65.31 95 LEU A CA 1
ATOM 731 C C . LEU A 1 95 ? -21.461 0.711 13.406 1.00 65.31 95 LEU A C 1
ATOM 733 O O . LEU A 1 95 ? -22.496 1.049 13.966 1.00 65.31 95 LEU A O 1
ATOM 737 N N . GLY A 1 96 ? -21.457 -0.216 12.444 1.00 62.78 96 GLY A N 1
ATOM 738 C CA . GLY A 1 96 ? -22.697 -0.821 11.934 1.00 62.78 96 GLY A CA 1
ATOM 739 C C . GLY A 1 96 ? -23.336 -1.834 12.892 1.00 62.78 96 GLY A C 1
ATOM 740 O O . GLY A 1 96 ? -24.479 -1.678 13.327 1.00 62.78 96 GLY A O 1
ATOM 741 N N . LYS A 1 97 ? -22.597 -2.892 13.254 1.00 65.06 97 LYS A N 1
ATOM 742 C CA . LYS A 1 97 ? -23.165 -4.024 14.012 1.00 65.06 97 LYS A CA 1
ATOM 743 C C . LYS A 1 97 ? -23.382 -3.731 15.503 1.00 65.06 97 LYS A C 1
ATOM 745 O O . LYS A 1 97 ? -24.353 -4.228 16.071 1.00 65.06 97 LYS A O 1
ATOM 750 N N . LEU A 1 98 ? -22.514 -2.939 16.142 1.00 68.50 98 LEU A N 1
ATOM 751 C CA . LEU A 1 98 ? -22.630 -2.620 17.576 1.00 68.50 98 LEU A CA 1
ATOM 752 C C . LEU A 1 98 ? -23.777 -1.641 17.871 1.00 68.50 98 LEU A C 1
ATOM 754 O O . LEU A 1 98 ? -24.438 -1.776 18.897 1.00 68.50 98 LEU A O 1
ATOM 758 N N . PHE A 1 99 ? -24.044 -0.692 16.967 1.00 65.44 99 PHE A N 1
ATOM 759 C CA . PHE A 1 99 ? -25.102 0.314 17.129 1.00 65.44 99 PHE A CA 1
ATOM 760 C C . PHE A 1 99 ? -26.447 -0.086 16.490 1.00 65.44 99 PHE A C 1
ATOM 762 O O . PHE A 1 99 ? -27.367 0.725 16.482 1.00 65.44 99 PHE A O 1
ATOM 769 N N . ARG A 1 100 ? -26.596 -1.343 16.020 1.00 63.62 100 ARG A N 1
ATOM 770 C CA . ARG A 1 100 ? -27.807 -1.877 15.345 1.00 63.62 100 ARG A CA 1
ATOM 771 C C . ARG A 1 100 ? -28.277 -0.992 14.183 1.00 63.62 100 ARG A C 1
ATOM 773 O O . ARG A 1 100 ? -29.472 -0.791 13.989 1.00 63.62 100 ARG A O 1
ATOM 780 N N . ASP A 1 101 ? -27.322 -0.478 13.418 1.00 62.97 101 ASP A N 1
ATOM 781 C CA . ASP A 1 101 ? -27.582 0.401 12.285 1.00 62.97 101 ASP A CA 1
ATOM 782 C C . ASP A 1 101 ? -27.858 -0.477 11.047 1.00 62.97 101 ASP A C 1
ATOM 784 O O . ASP A 1 101 ? -26.948 -0.818 10.289 1.00 62.97 101 ASP A O 1
ATOM 788 N N . GLU A 1 102 ? -29.106 -0.941 10.890 1.00 59.50 102 GLU A N 1
ATOM 789 C CA . GLU A 1 102 ? -29.518 -1.875 9.818 1.00 59.50 102 GLU A CA 1
ATOM 790 C C . GLU A 1 102 ? -29.320 -1.302 8.400 1.00 59.50 102 GLU A C 1
ATOM 792 O O . GLU A 1 102 ? -29.251 -2.059 7.433 1.00 59.50 102 GLU A O 1
ATOM 797 N N . GLU A 1 103 ? -29.172 0.019 8.265 1.00 62.72 103 GLU A N 1
ATOM 798 C CA . GLU A 1 103 ? -29.136 0.719 6.975 1.00 62.72 103 GLU A CA 1
ATOM 799 C C . GLU A 1 103 ? -27.719 1.082 6.476 1.00 62.72 103 GLU A C 1
ATOM 801 O O . GLU A 1 103 ? -27.575 1.783 5.475 1.00 62.72 103 GLU A O 1
ATOM 806 N N . TYR A 1 104 ? -26.646 0.626 7.143 1.00 63.28 104 TYR A N 1
ATOM 807 C CA . TYR A 1 104 ? -25.250 0.968 6.792 1.00 63.28 104 TYR A CA 1
ATOM 808 C C . TYR A 1 104 ? -24.963 2.486 6.721 1.00 63.28 104 TYR A C 1
ATOM 810 O O . TYR A 1 104 ? -24.032 2.939 6.045 1.00 63.28 104 TYR A O 1
ATOM 818 N N . THR A 1 105 ? -25.727 3.299 7.447 1.00 66.38 105 THR A N 1
ATOM 819 C CA . THR A 1 105 ? -25.641 4.768 7.476 1.00 66.38 105 THR A CA 1
ATOM 820 C C . THR A 1 105 ? -24.254 5.278 7.868 1.00 66.38 105 THR A C 1
ATOM 822 O O . THR A 1 105 ? -23.773 6.263 7.301 1.00 66.38 105 THR A O 1
ATOM 825 N N . ALA A 1 106 ? -23.559 4.573 8.764 1.00 65.25 106 ALA A N 1
ATOM 826 C CA . ALA A 1 106 ? -22.174 4.870 9.125 1.00 65.25 106 ALA A CA 1
ATOM 827 C C . ALA A 1 106 ? -21.185 4.744 7.947 1.00 65.25 106 ALA A C 1
ATOM 829 O O . ALA A 1 106 ? -20.321 5.608 7.779 1.00 65.25 106 ALA A O 1
ATOM 830 N N . LEU A 1 107 ? -21.336 3.722 7.093 1.00 67.31 107 LEU A N 1
ATOM 831 C CA . LEU A 1 107 ? -20.478 3.538 5.915 1.00 67.31 107 LEU A CA 1
ATOM 832 C C . LEU A 1 107 ? -20.715 4.643 4.888 1.00 67.31 107 LEU A C 1
ATOM 834 O O . LEU A 1 107 ? -19.761 5.216 4.368 1.00 67.31 107 LEU A O 1
ATOM 838 N N . ARG A 1 108 ? -21.982 4.991 4.649 1.00 72.75 108 ARG A N 1
ATOM 839 C CA . ARG A 1 108 ? -22.361 6.039 3.694 1.00 72.75 108 ARG A CA 1
ATOM 840 C C . ARG A 1 108 ? -21.865 7.423 4.120 1.00 72.75 108 ARG A C 1
ATOM 842 O O . ARG A 1 108 ? -21.470 8.231 3.287 1.00 72.75 108 ARG A O 1
ATOM 849 N N . ARG A 1 109 ? -21.821 7.690 5.430 1.00 76.94 109 ARG A N 1
ATOM 850 C CA . ARG A 1 109 ? -21.270 8.938 5.983 1.00 76.94 109 ARG A CA 1
ATOM 851 C C . ARG A 1 109 ? -19.762 9.063 5.761 1.00 76.94 109 ARG A C 1
ATOM 853 O O . ARG A 1 109 ? -19.284 10.155 5.460 1.00 76.94 109 ARG A O 1
ATOM 860 N N . ASN A 1 110 ? -19.029 7.960 5.905 1.00 81.50 110 ASN A N 1
ATOM 861 C CA . ASN A 1 110 ? -17.574 7.929 5.740 1.00 81.50 110 ASN A CA 1
ATOM 862 C C . ASN A 1 110 ? -17.130 7.679 4.292 1.00 81.50 110 ASN A C 1
ATOM 864 O O . ASN A 1 110 ? -15.944 7.802 3.992 1.00 81.50 110 ASN A O 1
ATOM 868 N N . GLU A 1 111 ? -18.055 7.374 3.383 1.00 83.69 111 GLU A N 1
ATOM 869 C CA . GLU A 1 111 ? -17.784 7.044 1.982 1.00 83.69 111 GLU A CA 1
ATOM 870 C C . GLU A 1 111 ? -16.855 8.049 1.267 1.00 83.69 111 GLU A C 1
ATOM 872 O O . GLU A 1 111 ? -15.881 7.608 0.651 1.00 83.69 111 GLU A O 1
ATOM 877 N N . PRO A 1 112 ? -17.027 9.384 1.403 1.00 88.94 112 PRO A N 1
ATOM 878 C CA . PRO A 1 112 ? -16.121 10.350 0.775 1.00 88.94 112 PRO A CA 1
ATOM 879 C C . PRO A 1 112 ? -14.696 10.295 1.328 1.00 88.94 112 PRO A C 1
ATOM 881 O O . PRO A 1 112 ? -13.731 10.522 0.598 1.00 88.94 112 PRO A O 1
ATOM 884 N N . GLN A 1 113 ? -14.554 10.000 2.621 1.00 89.19 113 GLN A N 1
ATOM 885 C CA . GLN A 1 113 ? -13.255 9.867 3.270 1.00 89.19 113 GLN A CA 1
ATOM 886 C C . GLN A 1 113 ? -12.566 8.570 2.833 1.00 89.19 113 GLN A C 1
ATOM 888 O O . GLN A 1 113 ? -11.402 8.596 2.437 1.00 89.19 113 GLN A O 1
ATOM 893 N N . ARG A 1 114 ? -13.301 7.452 2.805 1.00 88.69 114 ARG A N 1
ATOM 894 C CA . ARG A 1 114 ? -12.791 6.154 2.338 1.00 88.69 114 ARG A CA 1
ATOM 895 C C . ARG A 1 114 ? -12.398 6.183 0.861 1.00 88.69 114 ARG A C 1
ATOM 897 O O . ARG A 1 114 ? -11.382 5.601 0.488 1.00 88.69 114 ARG A O 1
ATOM 904 N N . ALA A 1 115 ? -13.123 6.933 0.033 1.00 90.88 115 ALA A N 1
ATOM 905 C CA . ALA A 1 115 ? -12.751 7.155 -1.359 1.00 90.88 115 ALA A CA 1
ATOM 906 C C . ALA A 1 115 ? -11.384 7.854 -1.490 1.00 90.88 115 ALA A C 1
ATOM 908 O O . ALA A 1 115 ? -10.535 7.398 -2.258 1.00 90.88 115 ALA A O 1
ATOM 909 N N . LYS A 1 116 ? -11.117 8.898 -0.693 1.00 91.88 116 LYS A N 1
ATOM 910 C CA . LYS A 1 116 ? -9.797 9.558 -0.656 1.00 91.88 116 LYS A CA 1
ATOM 911 C C . LYS A 1 116 ? -8.695 8.624 -0.157 1.00 91.88 116 LYS A C 1
ATOM 913 O O . LYS A 1 116 ? -7.604 8.602 -0.717 1.00 91.88 116 LYS A O 1
ATOM 918 N N . GLU A 1 117 ? -8.977 7.835 0.874 1.00 91.19 117 GLU A N 1
ATOM 919 C CA . GLU A 1 117 ? -8.023 6.851 1.396 1.00 91.19 117 GLU A CA 1
ATOM 920 C C . GLU A 1 117 ? -7.681 5.780 0.353 1.00 91.19 117 GLU A C 1
ATOM 922 O O . GLU A 1 117 ? -6.519 5.401 0.236 1.00 91.19 117 GLU A O 1
ATOM 927 N N . SER A 1 118 ? -8.653 5.349 -0.459 1.00 90.56 118 SER A N 1
ATOM 928 C CA . SER A 1 118 ? -8.415 4.392 -1.548 1.00 90.56 118 SER A CA 1
ATOM 929 C C . SER A 1 118 ? -7.483 4.947 -2.635 1.00 90.56 118 SER A C 1
ATOM 931 O O . SER A 1 118 ? -6.616 4.226 -3.132 1.00 90.56 118 SER A O 1
ATOM 933 N N . LEU A 1 119 ? -7.597 6.243 -2.952 1.00 91.81 119 LEU A N 1
ATOM 934 C CA . LEU A 1 119 ? -6.696 6.944 -3.868 1.00 91.81 119 LEU A CA 1
ATOM 935 C C . LEU A 1 119 ? -5.262 6.965 -3.320 1.00 91.81 119 LEU A C 1
ATOM 937 O O . LEU A 1 119 ? -4.325 6.583 -4.022 1.00 91.81 119 LEU A O 1
ATOM 941 N N . ILE A 1 120 ? -5.100 7.367 -2.056 1.00 91.62 120 ILE A N 1
ATOM 942 C CA . ILE A 1 120 ? -3.797 7.410 -1.375 1.00 91.62 120 ILE A CA 1
ATOM 943 C C . ILE A 1 120 ? -3.183 6.007 -1.315 1.00 91.62 120 ILE A C 1
ATOM 945 O O . ILE A 1 120 ? -1.996 5.840 -1.591 1.00 91.62 120 ILE A O 1
ATOM 949 N N . LEU A 1 121 ? -3.989 4.984 -1.018 1.00 91.00 121 LEU A N 1
ATOM 950 C CA . LEU A 1 121 ? -3.541 3.596 -0.995 1.00 91.00 121 LEU A CA 1
ATOM 951 C C . LEU A 1 121 ? -3.007 3.158 -2.366 1.00 91.00 121 LEU A C 1
ATOM 953 O O . LEU A 1 121 ? -1.927 2.576 -2.438 1.00 91.00 121 LEU A O 1
ATOM 957 N N . CYS A 1 122 ? -3.707 3.480 -3.460 1.00 90.94 122 CYS A N 1
ATOM 958 C CA . CYS A 1 122 ? -3.231 3.160 -4.810 1.00 90.94 122 CYS A CA 1
ATOM 959 C C . CYS A 1 122 ? -1.876 3.818 -5.115 1.00 90.94 122 CYS A C 1
ATOM 961 O O . CYS A 1 122 ? -1.004 3.176 -5.699 1.00 90.94 122 CYS A O 1
ATOM 963 N N . GLN A 1 123 ? -1.670 5.065 -4.680 1.00 90.31 123 GLN A N 1
ATOM 964 C CA . GLN A 1 123 ? -0.392 5.770 -4.831 1.00 90.31 123 GLN A CA 1
ATOM 965 C C . GLN A 1 123 ? 0.726 5.124 -3.998 1.00 90.31 123 GLN A C 1
ATOM 967 O O . GLN A 1 123 ? 1.839 4.948 -4.491 1.00 90.31 123 GLN A O 1
ATOM 972 N N . GLN A 1 124 ? 0.433 4.725 -2.757 1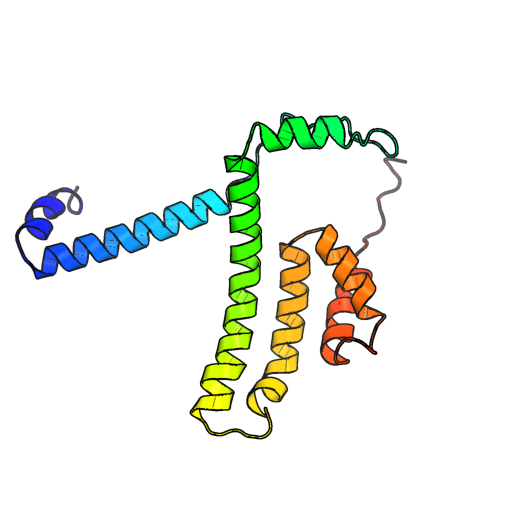.00 88.75 124 GLN A N 1
ATOM 973 C CA . GLN A 1 124 ? 1.403 4.093 -1.855 1.00 88.75 124 GLN A CA 1
ATOM 974 C C . GLN A 1 124 ? 1.805 2.680 -2.292 1.00 88.75 124 GLN A C 1
ATOM 976 O O . GLN A 1 124 ? 2.958 2.286 -2.119 1.00 88.75 124 GLN A O 1
ATOM 981 N N . LEU A 1 125 ? 0.871 1.914 -2.863 1.00 88.25 125 LEU A N 1
ATOM 982 C CA . LEU A 1 125 ? 1.134 0.569 -3.382 1.00 88.25 125 LEU A CA 1
ATOM 983 C C . LEU A 1 125 ? 1.920 0.591 -4.706 1.00 88.25 125 LEU A C 1
ATOM 985 O O . LEU A 1 125 ? 2.546 -0.406 -5.073 1.00 88.25 125 LEU A O 1
ATOM 989 N N . GLY A 1 126 ? 1.935 1.736 -5.394 1.00 87.62 126 GLY A N 1
ATOM 990 C CA . GLY A 1 126 ? 2.820 2.014 -6.518 1.00 87.62 126 GLY A CA 1
ATOM 991 C C . GLY A 1 126 ? 2.199 1.790 -7.905 1.00 87.62 126 GLY A C 1
ATOM 992 O O . GLY A 1 126 ? 0.981 1.661 -8.045 1.00 87.62 126 GLY A O 1
ATOM 993 N N . PRO A 1 127 ? 3.030 1.739 -8.967 1.00 89.25 127 PRO A N 1
ATOM 994 C CA . PRO A 1 127 ? 2.584 1.863 -10.360 1.00 89.25 127 PRO A CA 1
ATOM 995 C C . PRO A 1 127 ? 1.533 0.842 -10.805 1.00 89.25 127 PRO A C 1
ATOM 997 O O . PRO A 1 127 ? 0.635 1.173 -11.576 1.00 89.25 127 PRO A O 1
ATOM 1000 N N . THR A 1 128 ? 1.615 -0.394 -10.311 1.00 90.19 128 THR A N 1
ATOM 1001 C CA . THR A 1 128 ? 0.631 -1.441 -10.622 1.00 90.19 128 THR A CA 1
ATOM 1002 C C . THR A 1 128 ? -0.763 -1.064 -10.123 1.00 90.19 128 THR A C 1
ATOM 1004 O O . THR A 1 128 ? -1.737 -1.191 -10.863 1.00 90.19 128 THR A O 1
ATOM 1007 N N . PHE A 1 129 ? -0.864 -0.549 -8.896 1.00 90.62 129 PHE A N 1
ATOM 1008 C CA . PHE A 1 129 ? -2.139 -0.139 -8.308 1.00 90.62 129 PHE A CA 1
ATOM 1009 C C . PHE A 1 129 ? -2.621 1.208 -8.840 1.00 90.62 129 PHE A C 1
ATOM 1011 O O . PHE A 1 129 ? -3.826 1.407 -8.950 1.00 90.62 129 PHE A O 1
ATOM 1018 N N . ILE A 1 130 ? -1.714 2.095 -9.259 1.00 91.44 130 ILE A N 1
ATOM 1019 C CA . ILE A 1 130 ? -2.080 3.296 -10.020 1.00 91.44 130 ILE A CA 1
ATOM 1020 C C . ILE A 1 130 ? -2.795 2.894 -11.315 1.00 91.44 130 ILE A C 1
ATOM 1022 O O . ILE A 1 130 ? -3.909 3.349 -11.552 1.00 91.44 130 ILE A O 1
ATOM 1026 N N . LYS A 1 131 ? -2.219 1.980 -12.111 1.00 90.62 131 LYS A N 1
ATOM 1027 C CA . LYS A 1 131 ? -2.852 1.477 -13.345 1.00 90.62 131 LYS A CA 1
ATOM 1028 C C . LYS A 1 131 ? -4.186 0.783 -13.071 1.00 90.62 131 LYS A C 1
ATOM 1030 O O . LYS A 1 131 ? -5.148 0.988 -13.806 1.00 90.62 131 LYS A O 1
ATOM 1035 N N . LEU A 1 132 ? -4.261 -0.009 -12.000 1.00 92.31 132 LEU A N 1
ATOM 1036 C CA . LEU A 1 132 ? -5.510 -0.635 -11.569 1.00 92.31 132 LEU A CA 1
ATOM 1037 C C . LEU A 1 132 ? -6.573 0.423 -11.229 1.00 92.31 132 LEU A C 1
ATOM 1039 O O . LEU A 1 132 ? -7.693 0.339 -11.719 1.00 92.31 132 LEU A O 1
ATOM 1043 N N . GLY A 1 133 ? -6.220 1.440 -10.441 1.00 92.12 133 GLY A N 1
ATOM 1044 C CA . GLY A 1 133 ? -7.110 2.542 -10.082 1.00 92.12 133 GLY A CA 1
ATOM 1045 C C . GLY A 1 133 ? -7.573 3.347 -11.298 1.00 92.12 133 GLY A C 1
ATOM 1046 O O . GLY A 1 133 ? -8.752 3.676 -11.397 1.00 92.12 133 GLY A O 1
ATOM 1047 N N . GLN A 1 134 ? -6.682 3.582 -12.265 1.00 92.50 134 GLN A N 1
ATOM 1048 C CA . GLN A 1 134 ? -7.015 4.213 -13.546 1.00 92.50 134 GLN A CA 1
ATOM 1049 C C . GLN A 1 134 ? -8.005 3.375 -14.370 1.00 92.50 134 GLN A C 1
ATOM 1051 O O . GLN A 1 134 ? -8.907 3.938 -14.983 1.00 92.50 134 GLN A O 1
ATOM 1056 N N . ALA A 1 135 ? -7.863 2.045 -14.385 1.00 92.44 135 ALA A N 1
ATOM 1057 C CA . ALA A 1 135 ? -8.806 1.151 -15.058 1.00 92.44 135 ALA A CA 1
ATOM 1058 C C . ALA A 1 135 ? -10.159 1.070 -14.326 1.00 92.44 135 ALA A C 1
ATOM 1060 O O . ALA A 1 135 ? -11.206 0.928 -14.956 1.00 92.44 135 ALA A O 1
ATOM 1061 N N . LEU A 1 136 ? -10.150 1.179 -12.997 1.00 91.31 136 LEU A N 1
ATOM 1062 C CA . LEU A 1 136 ? -11.351 1.150 -12.167 1.00 91.31 136 LEU A CA 1
ATOM 1063 C C . LEU A 1 136 ? -12.140 2.468 -12.200 1.00 91.31 136 LEU A C 1
ATOM 1065 O O . LEU A 1 136 ? -13.366 2.441 -12.135 1.00 91.31 136 LEU A O 1
ATOM 1069 N N . SER A 1 137 ? -11.482 3.620 -12.348 1.00 91.38 137 SER A N 1
ATOM 1070 C CA . SER A 1 137 ? -12.149 4.934 -12.360 1.00 91.38 137 SER A CA 1
ATOM 1071 C C . SER A 1 137 ? -13.073 5.160 -13.565 1.00 91.38 137 SER A C 1
ATOM 1073 O O . SER A 1 137 ? -13.953 6.024 -13.514 1.00 91.38 137 SER A O 1
ATOM 1075 N N . ILE A 1 138 ? -12.896 4.377 -14.635 1.00 89.75 138 ILE A N 1
ATOM 1076 C CA . ILE A 1 138 ? -13.758 4.374 -15.828 1.00 89.75 138 ILE A CA 1
ATOM 1077 C C . ILE A 1 138 ? -14.868 3.310 -15.763 1.00 89.75 138 ILE A C 1
ATOM 1079 O O . ILE A 1 138 ? -15.745 3.288 -16.623 1.00 89.75 138 ILE A O 1
ATOM 1083 N N . ARG A 1 139 ? -14.849 2.433 -14.750 1.00 88.81 139 ARG A N 1
ATOM 1084 C CA . ARG A 1 139 ? -15.818 1.349 -14.524 1.00 88.81 139 ARG A CA 1
ATOM 1085 C C . ARG A 1 139 ? -16.769 1.707 -13.378 1.00 88.81 139 ARG A C 1
ATOM 1087 O O . ARG A 1 139 ? -16.740 1.106 -12.305 1.00 88.81 139 ARG A O 1
ATOM 1094 N N . THR A 1 140 ? -17.630 2.703 -13.602 1.00 79.75 140 THR A N 1
ATOM 1095 C CA . THR A 1 140 ? -18.655 3.155 -12.630 1.00 79.75 140 THR A CA 1
ATOM 1096 C C . THR A 1 140 ? -19.741 2.110 -12.356 1.00 79.75 140 THR A C 1
ATOM 1098 O O . THR A 1 140 ? -20.582 2.302 -11.487 1.00 79.75 140 THR A O 1
ATOM 1101 N N . ASP A 1 141 ? -19.743 1.011 -13.107 1.00 87.00 141 ASP A N 1
ATOM 1102 C CA . ASP A 1 141 ? -20.546 -0.181 -12.852 1.00 87.00 141 ASP A CA 1
ATOM 1103 C C . ASP A 1 141 ? -19.998 -1.028 -11.691 1.00 87.00 141 ASP A C 1
ATOM 1105 O O . ASP A 1 141 ? -20.757 -1.753 -11.054 1.00 87.00 141 ASP A O 1
ATOM 1109 N N . LEU A 1 142 ? -18.693 -0.942 -11.407 1.00 85.69 142 LEU A N 1
ATOM 1110 C CA . LEU A 1 142 ? -18.021 -1.736 -10.373 1.00 85.69 142 LEU A CA 1
ATOM 1111 C C . LEU A 1 142 ? -17.783 -0.969 -9.070 1.00 85.69 142 LEU A C 1
ATOM 1113 O O . LEU A 1 142 ? -17.640 -1.587 -8.016 1.00 85.69 142 LEU A O 1
ATOM 1117 N N . LEU A 1 143 ? -17.704 0.361 -9.133 1.00 86.06 143 LEU A N 1
ATOM 1118 C CA . LEU A 1 143 ? -17.408 1.217 -7.987 1.00 86.06 143 LEU A CA 1
ATOM 1119 C C . LEU A 1 143 ? -18.458 2.317 -7.826 1.00 86.06 143 LEU A C 1
ATOM 1121 O O . LEU A 1 143 ? -18.899 2.876 -8.832 1.00 86.06 143 LEU A O 1
ATOM 1125 N N . PRO A 1 144 ? -18.797 2.706 -6.580 1.00 88.06 144 PRO A N 1
ATOM 1126 C CA . PRO A 1 144 ? -19.621 3.882 -6.347 1.00 88.06 144 PRO A CA 1
ATOM 1127 C C . PRO A 1 144 ? -18.993 5.125 -6.982 1.00 88.06 144 PRO A C 1
ATOM 1129 O O . PRO A 1 144 ? -17.767 5.283 -7.006 1.00 88.06 144 PRO A O 1
ATOM 1132 N N . GLU A 1 145 ? -19.840 6.038 -7.454 1.00 89.69 145 GLU A N 1
ATOM 1133 C CA . GLU A 1 145 ? -19.421 7.230 -8.198 1.00 89.69 145 GLU A CA 1
ATOM 1134 C C . GLU A 1 145 ? -18.358 8.050 -7.451 1.00 89.69 145 GLU A C 1
ATOM 1136 O O . GLU A 1 145 ? -17.390 8.510 -8.053 1.00 89.69 145 GLU A O 1
ATOM 1141 N N . ILE A 1 146 ? -18.477 8.160 -6.125 1.00 91.12 146 ILE A N 1
ATOM 1142 C CA . ILE A 1 146 ? -17.535 8.900 -5.277 1.00 91.12 146 ILE A CA 1
ATOM 1143 C C . ILE A 1 146 ? -16.117 8.309 -5.365 1.00 91.12 146 ILE A C 1
ATOM 1145 O O . ILE A 1 146 ? -15.150 9.062 -5.480 1.00 91.12 146 ILE A O 1
ATOM 1149 N N . TYR A 1 147 ? -15.973 6.980 -5.364 1.00 91.69 147 TYR A N 1
ATOM 1150 C CA . TYR A 1 147 ? -14.672 6.316 -5.514 1.00 91.69 147 TYR A CA 1
ATOM 1151 C C . TYR A 1 147 ? -14.114 6.500 -6.920 1.00 91.69 147 TYR A C 1
ATOM 1153 O O . TYR A 1 147 ? -12.946 6.852 -7.074 1.00 91.69 147 TYR A O 1
ATOM 1161 N N . ALA A 1 148 ? -14.953 6.314 -7.943 1.00 91.62 148 ALA A N 1
ATOM 1162 C CA . ALA A 1 148 ? -14.546 6.508 -9.329 1.00 91.62 148 ALA A CA 1
ATOM 1163 C C . ALA A 1 148 ? -14.037 7.941 -9.567 1.00 91.62 148 ALA A C 1
ATOM 1165 O O . ALA A 1 148 ? -12.986 8.120 -10.179 1.00 91.62 148 ALA A O 1
ATOM 1166 N N . LEU A 1 149 ? -14.724 8.951 -9.020 1.00 91.69 149 LEU A N 1
ATOM 1167 C CA . LEU A 1 149 ? -14.311 10.355 -9.081 1.00 91.69 149 LEU A CA 1
ATOM 1168 C C . LEU A 1 149 ? -12.957 10.602 -8.407 1.00 91.69 149 LEU A C 1
ATOM 1170 O O . LEU A 1 149 ? -12.120 11.282 -8.993 1.00 91.69 149 LEU A O 1
ATOM 1174 N N . GLN A 1 150 ? -12.709 10.045 -7.215 1.00 92.56 150 GLN A N 1
ATOM 1175 C CA . GLN A 1 150 ? -11.402 10.194 -6.558 1.00 92.56 150 GLN A CA 1
ATOM 1176 C C . GLN A 1 150 ? -10.286 9.515 -7.362 1.00 92.56 150 GLN A C 1
ATOM 1178 O O . GLN A 1 150 ? -9.220 10.095 -7.546 1.00 92.56 150 GLN A O 1
ATOM 1183 N N . LEU A 1 151 ? -10.530 8.314 -7.893 1.00 92.31 151 LEU A N 1
ATOM 1184 C CA . LEU A 1 151 ? -9.537 7.573 -8.673 1.00 92.31 151 LEU A CA 1
ATOM 1185 C C . LEU A 1 151 ? -9.225 8.215 -10.034 1.00 92.31 151 LEU A C 1
ATOM 1187 O O . LEU A 1 151 ? -8.137 7.983 -10.559 1.00 92.31 151 LEU A O 1
ATOM 1191 N N . ARG A 1 152 ? -10.106 9.059 -10.597 1.00 90.75 152 ARG A N 1
ATOM 1192 C CA . ARG A 1 152 ? -9.783 9.852 -11.804 1.00 90.75 152 ARG A CA 1
ATOM 1193 C C . ARG A 1 152 ? -8.575 10.761 -11.601 1.00 90.75 152 ARG A C 1
ATOM 1195 O O . ARG A 1 152 ? -7.811 10.932 -12.541 1.00 90.75 152 ARG A O 1
ATOM 1202 N N . ALA A 1 153 ? -8.317 11.220 -10.375 1.00 89.50 153 ALA A N 1
ATOM 1203 C CA . ALA A 1 153 ? -7.122 12.006 -10.070 1.00 89.50 153 ALA A CA 1
ATOM 1204 C C . ALA A 1 153 ? -5.804 11.259 -10.378 1.00 89.50 153 ALA A C 1
ATOM 1206 O O . ALA A 1 153 ? -4.769 11.895 -10.555 1.00 89.50 153 ALA A O 1
ATOM 1207 N N . LEU A 1 154 ? -5.818 9.920 -10.479 1.00 89.12 154 LEU A N 1
ATOM 1208 C CA . LEU A 1 154 ? -4.661 9.132 -10.929 1.00 89.12 154 LEU A CA 1
ATOM 1209 C C . LEU A 1 154 ? -4.369 9.281 -12.427 1.00 89.12 154 LEU A C 1
ATOM 1211 O O . LEU A 1 154 ? -3.275 8.931 -12.863 1.00 89.12 154 LEU A O 1
ATOM 1215 N N . GLN A 1 155 ? -5.341 9.719 -13.225 1.00 85.19 155 GLN A N 1
ATOM 1216 C CA . GLN A 1 155 ? -5.188 9.934 -14.666 1.00 85.19 155 GLN A CA 1
ATOM 1217 C C . GLN A 1 155 ? -4.667 11.343 -14.977 1.00 85.19 155 GLN A C 1
ATOM 1219 O O . GLN A 1 155 ? -3.938 11.519 -15.947 1.00 85.19 155 GLN A O 1
ATOM 1224 N N . ASP A 1 156 ? -4.985 12.321 -14.126 1.00 72.50 156 ASP A N 1
ATOM 1225 C CA . ASP A 1 156 ? -4.719 13.745 -14.371 1.00 72.50 156 ASP A CA 1
ATOM 1226 C C . ASP A 1 156 ? -3.264 14.178 -14.083 1.00 72.50 156 ASP A C 1
ATOM 1228 O O . ASP A 1 156 ? -2.887 15.323 -14.332 1.00 72.50 156 ASP A O 1
ATOM 1232 N N . ALA A 1 157 ? -2.416 13.279 -13.573 1.00 61.41 157 ALA A N 1
ATOM 1233 C CA . ALA A 1 157 ? -1.044 13.580 -13.168 1.00 61.41 157 ALA A CA 1
ATOM 1234 C C . ALA A 1 157 ? 0.001 13.088 -14.187 1.00 61.41 157 ALA A C 1
ATOM 1236 O O . ALA A 1 157 ? 0.697 12.103 -13.946 1.00 61.41 157 ALA A O 1
ATOM 1237 N N . VAL A 1 158 ? 0.159 13.805 -15.305 1.00 50.97 158 VAL A N 1
ATOM 1238 C CA . VAL A 1 158 ? 1.396 13.753 -16.107 1.00 50.97 158 VAL A CA 1
ATOM 1239 C C . VAL A 1 158 ? 1.845 15.187 -16.408 1.00 50.97 158 VAL A C 1
ATOM 1241 O O . VAL A 1 158 ? 1.298 15.810 -17.320 1.00 50.97 158 VAL A O 1
ATOM 1244 N N . PRO A 1 159 ? 2.808 15.756 -15.657 1.00 54.44 159 PRO A N 1
ATOM 1245 C CA . PRO A 1 159 ? 3.496 16.951 -16.124 1.00 54.44 159 PRO A CA 1
ATOM 1246 C C . PRO A 1 159 ? 4.213 16.620 -17.446 1.00 54.44 159 PRO A C 1
ATOM 1248 O O . PRO A 1 159 ? 4.781 15.530 -17.564 1.00 54.44 159 PRO A O 1
ATOM 1251 N N . PRO A 1 160 ? 4.170 17.511 -18.451 1.00 59.06 160 PRO A N 1
ATOM 1252 C CA . PRO A 1 160 ? 4.864 17.287 -19.713 1.00 59.06 160 PRO A CA 1
ATOM 1253 C C . PRO A 1 160 ? 6.365 17.096 -19.466 1.00 59.06 160 PRO A C 1
ATOM 1255 O O . PRO A 1 160 ? 6.963 17.808 -18.660 1.00 59.06 160 PRO A O 1
ATOM 1258 N N . PHE A 1 161 ? 6.958 16.114 -20.145 1.00 52.97 161 PHE A N 1
ATOM 1259 C CA . PHE A 1 161 ? 8.397 15.861 -20.094 1.00 52.97 161 PHE A CA 1
ATOM 1260 C C . PHE A 1 161 ? 9.139 17.004 -20.797 1.00 52.97 161 PHE A C 1
ATOM 1262 O O . PHE A 1 161 ? 8.693 17.471 -21.849 1.00 52.97 161 PHE A O 1
ATOM 1269 N N . ASP A 1 162 ? 10.251 17.458 -20.219 1.00 57.16 162 ASP A N 1
ATOM 1270 C CA . ASP A 1 162 ? 11.082 18.499 -20.822 1.00 57.16 162 ASP A CA 1
ATOM 1271 C C . ASP A 1 162 ? 11.761 17.944 -22.086 1.00 57.16 162 ASP A C 1
ATOM 1273 O O . ASP A 1 162 ? 12.289 16.831 -22.090 1.00 57.16 162 ASP A O 1
ATOM 1277 N N . SER A 1 163 ? 11.715 18.692 -23.187 1.00 58.97 163 SER A N 1
ATOM 1278 C CA . SER A 1 163 ? 12.075 18.214 -24.534 1.00 58.97 163 SER A CA 1
ATOM 1279 C C . SER A 1 163 ? 13.585 18.065 -24.786 1.00 58.97 163 SER A C 1
ATOM 1281 O O . SER A 1 163 ? 14.007 17.940 -25.932 1.00 58.97 163 SER A O 1
ATOM 1283 N N . THR A 1 164 ? 14.413 18.142 -23.746 1.00 59.94 164 THR A N 1
ATOM 1284 C CA . THR A 1 164 ? 15.883 18.151 -23.829 1.00 59.94 164 THR A CA 1
ATOM 1285 C C . THR A 1 164 ? 16.538 16.774 -23.675 1.00 59.94 164 THR A C 1
ATOM 1287 O O . THR A 1 164 ? 17.742 16.670 -23.888 1.00 59.94 164 THR A O 1
ATOM 1290 N N . GLU A 1 165 ? 15.769 15.719 -23.396 1.00 51.69 165 GLU A N 1
ATOM 1291 C CA . GLU A 1 165 ? 16.226 14.314 -23.401 1.00 51.69 165 GLU A CA 1
ATOM 1292 C C . GLU A 1 165 ? 15.351 13.428 -24.314 1.00 51.69 165 GLU A C 1
ATOM 1294 O O . GLU A 1 165 ? 14.929 12.338 -23.925 1.00 51.69 165 GLU A O 1
ATOM 1299 N N . ALA A 1 166 ? 15.046 13.907 -25.526 1.00 40.28 166 ALA A N 1
ATOM 1300 C CA . ALA A 1 166 ? 14.404 13.119 -26.585 1.00 40.28 166 ALA A CA 1
ATOM 1301 C C . ALA A 1 166 ? 15.382 12.806 -27.725 1.00 40.28 166 ALA A C 1
ATOM 1303 O O . ALA A 1 166 ? 16.100 13.739 -28.156 1.00 40.28 166 ALA A O 1
#

Foldseek 3Di:
DPPVVCLVVLVVDPNSVVVVVVVVVVVVVVVLVVVLPDDDDVVDDLWDDDPPTDDPVSRCVVCVVPVVSVVSVVVSLCVLVVVLVVVVCCLCPVVPVVVVPVPSVSCVVCVLVSLLSLLVSLVVSHDVSLVVLCVVLVPCVVDPPSNSVNSVVSVVDDDDDDPPPD

Radius of gyration: 23.22 Å; chains: 1; bounding box: 53×37×67 Å

pLDDT: mean 82.17, std 11.87, range [40.28, 94.06]